Protein AF-A0A9W2YTV1-F1 (afdb_monomer)

Structure (mmCIF, N/CA/C/O backbone):
data_AF-A0A9W2YTV1-F1
#
_entry.id   AF-A0A9W2YTV1-F1
#
loop_
_atom_site.group_PDB
_atom_site.id
_atom_site.type_symbol
_atom_site.label_atom_id
_atom_site.label_alt_id
_atom_site.label_comp_id
_atom_site.label_asym_id
_atom_site.label_entity_id
_atom_site.label_seq_id
_atom_site.pdbx_PDB_ins_code
_atom_site.Cartn_x
_atom_site.Cartn_y
_atom_site.Cartn_z
_atom_site.occupancy
_atom_site.B_iso_or_equiv
_atom_site.auth_seq_id
_atom_site.auth_comp_id
_atom_site.auth_asym_id
_atom_site.auth_atom_id
_atom_site.pdbx_PDB_model_num
ATOM 1 N N . MET A 1 1 ? -38.542 31.273 4.600 1.00 46.16 1 MET A N 1
ATOM 2 C CA . MET A 1 1 ? -38.848 30.251 5.622 1.00 46.16 1 MET A CA 1
ATOM 3 C C . MET A 1 1 ? -39.216 30.991 6.894 1.00 46.16 1 MET A C 1
ATOM 5 O O . MET A 1 1 ? -38.381 31.723 7.400 1.00 46.16 1 MET A O 1
ATOM 9 N N . LEU A 1 2 ? -40.479 30.916 7.314 1.00 44.50 2 LEU A N 1
ATOM 10 C CA . LEU A 1 2 ? -40.977 31.569 8.526 1.00 44.50 2 LEU A CA 1
ATOM 11 C C . LEU A 1 2 ? -40.927 30.537 9.656 1.00 44.50 2 LEU A C 1
ATOM 13 O O . LEU A 1 2 ? -41.649 29.542 9.602 1.00 44.50 2 LEU A O 1
ATOM 17 N N . GLU A 1 3 ? -40.049 30.736 10.637 1.00 46.50 3 GLU A N 1
ATOM 18 C CA . GLU A 1 3 ? -40.033 29.915 11.849 1.00 46.50 3 GLU A CA 1
ATOM 19 C C . GLU A 1 3 ? -41.316 30.174 12.646 1.00 46.50 3 GLU A C 1
ATOM 21 O O . GLU A 1 3 ? -41.647 31.315 12.968 1.00 46.50 3 GLU A O 1
ATOM 26 N N . SER A 1 4 ? -42.075 29.112 12.925 1.00 58.88 4 SER A N 1
ATOM 27 C CA . SER A 1 4 ? -43.324 29.211 13.677 1.00 58.88 4 SER A CA 1
ATOM 28 C C . SER A 1 4 ? -43.027 29.559 15.142 1.00 58.88 4 SER A C 1
ATOM 30 O O . SER A 1 4 ? -42.381 28.757 15.825 1.00 58.88 4 SER A O 1
ATOM 32 N N . PRO A 1 5 ? -43.550 30.681 15.675 1.00 72.81 5 PRO A N 1
ATOM 33 C CA . PRO A 1 5 ? -43.336 31.093 17.067 1.00 72.81 5 PRO A CA 1
ATOM 34 C C . PRO A 1 5 ? -43.762 30.028 18.092 1.00 72.81 5 PRO A C 1
ATOM 36 O O . PRO A 1 5 ? -43.233 29.969 19.203 1.00 72.81 5 PRO A O 1
ATOM 39 N N . ALA A 1 6 ? -44.696 29.152 17.710 1.00 64.19 6 ALA A N 1
ATOM 40 C CA . ALA A 1 6 ? -45.171 28.055 18.545 1.00 64.19 6 ALA A CA 1
ATOM 41 C C . ALA A 1 6 ? -44.107 26.961 18.758 1.00 64.19 6 ALA A C 1
ATOM 43 O O . ALA A 1 6 ? -44.013 26.404 19.852 1.00 64.19 6 ALA A O 1
ATOM 44 N N . ILE A 1 7 ? -43.271 26.685 17.750 1.00 61.56 7 ILE A N 1
ATOM 45 C CA . ILE A 1 7 ? -42.213 25.665 17.837 1.00 61.56 7 ILE A CA 1
ATOM 46 C C . ILE A 1 7 ? -41.092 26.161 18.755 1.00 61.56 7 ILE A C 1
ATOM 48 O O . ILE A 1 7 ? -40.629 25.425 19.628 1.00 61.56 7 ILE A O 1
ATOM 52 N N . THR A 1 8 ? -40.722 27.437 18.638 1.00 67.06 8 THR A N 1
ATOM 53 C CA . THR A 1 8 ? -39.686 28.058 19.472 1.00 67.06 8 THR A CA 1
ATOM 54 C C . THR A 1 8 ? -40.100 28.107 20.944 1.00 67.06 8 THR A C 1
ATOM 56 O O . THR A 1 8 ? -39.287 27.831 21.826 1.00 67.06 8 THR A O 1
ATOM 59 N N . HIS A 1 9 ? -41.377 28.386 21.235 1.00 68.81 9 HIS A N 1
ATOM 60 C CA . HIS A 1 9 ? -41.891 28.412 22.606 1.00 68.81 9 HIS A CA 1
ATOM 61 C C . HIS A 1 9 ? -42.007 27.007 23.229 1.00 68.81 9 HIS A C 1
ATOM 63 O O . HIS A 1 9 ? -41.726 26.836 24.419 1.00 68.81 9 HIS A O 1
ATOM 69 N N . PHE A 1 10 ? -42.382 25.989 22.444 1.00 65.56 10 PHE A N 1
ATOM 70 C CA . PHE A 1 10 ? -42.423 24.599 22.911 1.00 65.56 10 PHE A CA 1
ATOM 71 C C . PHE A 1 10 ? -41.020 24.065 23.224 1.00 65.56 10 PHE A C 1
ATOM 73 O O . PHE A 1 10 ? -40.798 23.556 24.321 1.00 65.56 10 PHE A O 1
ATOM 80 N N . MET A 1 11 ? -40.056 24.273 22.319 1.00 59.31 11 MET A N 1
ATOM 81 C CA . MET A 1 11 ? -38.652 23.911 22.542 1.00 59.31 11 MET A CA 1
ATOM 82 C C . MET A 1 11 ? -38.100 24.599 23.799 1.00 59.31 11 MET A C 1
ATOM 84 O O . MET A 1 11 ? -37.534 23.932 24.660 1.00 59.31 11 MET A O 1
ATOM 88 N N . ARG A 1 12 ? -38.340 25.907 23.985 1.00 61.03 12 ARG A N 1
ATOM 89 C CA . ARG A 1 12 ? -37.880 26.628 25.189 1.00 61.03 12 ARG A CA 1
ATOM 90 C C . ARG A 1 12 ? -38.451 26.058 26.484 1.00 61.03 12 ARG A C 1
ATOM 92 O O . ARG A 1 12 ? -37.705 25.904 27.444 1.00 61.03 12 ARG A O 1
ATOM 99 N N . ARG A 1 13 ? -39.746 25.725 26.529 1.00 56.75 13 ARG A N 1
ATOM 100 C CA . ARG A 1 13 ? -40.353 25.105 27.721 1.00 56.75 13 ARG A CA 1
ATOM 101 C C . ARG A 1 13 ? -39.837 23.691 27.970 1.00 56.75 13 ARG A C 1
ATOM 103 O O . ARG A 1 13 ? -39.624 23.337 29.124 1.00 56.75 13 ARG A O 1
ATOM 110 N N . PHE A 1 14 ? -39.610 22.912 26.916 1.00 54.31 14 PHE A N 1
ATOM 111 C CA . PHE A 1 14 ? -39.084 21.557 27.042 1.00 54.31 14 PHE A CA 1
ATOM 112 C C . PHE A 1 14 ? -37.641 21.555 27.569 1.00 54.31 14 PHE A C 1
ATOM 114 O O . PHE A 1 14 ? -37.323 20.776 28.463 1.00 54.31 14 PHE A O 1
ATOM 121 N N . PHE A 1 15 ? -36.791 22.471 27.091 1.00 54.28 15 PHE A N 1
ATOM 122 C CA . PHE A 1 15 ? -35.409 22.596 27.567 1.00 54.28 15 PHE A CA 1
ATOM 123 C C . PHE A 1 15 ? -35.303 23.212 28.970 1.00 54.28 15 PHE A C 1
ATOM 125 O O . PHE A 1 15 ? -34.477 22.762 29.757 1.00 54.28 15 PHE A O 1
ATOM 132 N N . LEU A 1 16 ? -36.159 24.176 29.330 1.00 54.03 16 LEU A N 1
ATOM 133 C CA . LEU A 1 16 ? -36.115 24.814 30.655 1.00 54.03 16 LEU A CA 1
ATOM 134 C C . LEU A 1 16 ? -36.750 23.963 31.767 1.00 54.03 16 LEU A C 1
ATOM 136 O O . LEU A 1 16 ? -36.315 24.042 32.905 1.00 54.03 16 LEU A O 1
ATOM 140 N N . SER A 1 17 ? -37.751 23.133 31.457 1.00 51.88 17 SER A N 1
ATOM 141 C CA . SER A 1 17 ? -38.399 22.257 32.450 1.00 51.88 17 SER A CA 1
ATOM 142 C C . SER A 1 17 ? -37.633 20.956 32.707 1.00 51.88 17 SER A C 1
ATOM 144 O O . SER A 1 17 ? -37.806 20.349 33.764 1.00 51.88 17 SER A O 1
ATOM 146 N N . ASN A 1 18 ? -36.837 20.497 31.735 1.00 50.19 18 ASN A N 1
ATOM 147 C CA . ASN A 1 18 ? -36.108 19.233 31.833 1.00 50.19 18 ASN A CA 1
ATOM 148 C C . ASN A 1 18 ? -34.602 19.423 32.037 1.00 50.19 18 ASN A C 1
ATOM 150 O O . ASN A 1 18 ? -33.9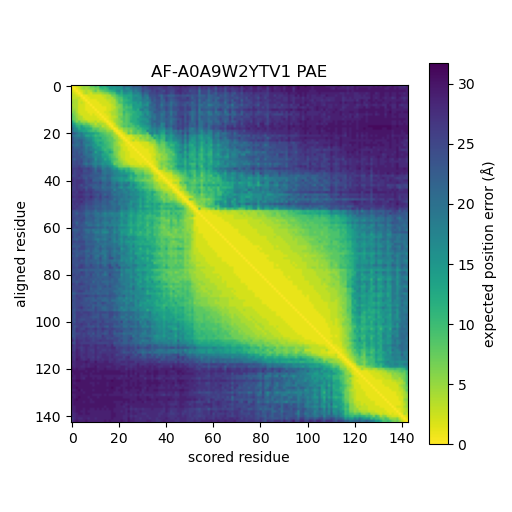62 18.470 32.450 1.00 50.19 18 ASN A O 1
ATOM 154 N N . GLY A 1 19 ? -34.029 20.605 31.788 1.00 52.44 19 GLY A N 1
ATOM 155 C CA . GLY A 1 19 ? -32.590 20.845 31.958 1.00 52.44 19 GLY A CA 1
ATOM 156 C C . GLY A 1 19 ? -32.114 20.607 33.393 1.00 52.44 19 GLY A C 1
ATOM 157 O O . GLY A 1 19 ? -31.259 19.758 33.610 1.00 52.44 19 GLY A O 1
ATOM 158 N N . GLU A 1 20 ? -32.745 21.263 34.373 1.00 53.78 20 GLU A N 1
ATOM 159 C CA . GLU A 1 20 ? -32.351 21.152 35.790 1.00 53.78 20 GLU A CA 1
ATOM 160 C C . GLU A 1 20 ? -32.599 19.747 36.369 1.00 53.78 20 GLU A C 1
ATOM 162 O O . GLU A 1 20 ? -31.811 19.247 37.168 1.00 53.78 20 GLU A O 1
ATOM 167 N N . ASN A 1 21 ? -33.656 19.063 35.917 1.00 55.75 21 ASN A N 1
ATOM 168 C CA . ASN A 1 21 ? -33.950 17.702 36.365 1.00 55.75 21 ASN A CA 1
ATOM 169 C C . ASN A 1 21 ? -33.039 16.662 35.704 1.00 55.75 21 ASN A C 1
ATOM 171 O O . ASN A 1 21 ? -32.572 15.761 36.389 1.00 55.75 21 ASN A O 1
ATOM 175 N N . VAL A 1 22 ? -32.747 16.778 34.405 1.00 56.19 22 VAL A N 1
ATOM 176 C CA . VAL A 1 22 ? -31.921 15.798 33.678 1.00 56.19 22 VAL A CA 1
ATOM 177 C C . VAL A 1 22 ? -30.463 15.868 34.116 1.00 56.19 22 VAL A C 1
ATOM 179 O O . VAL A 1 22 ? -29.842 14.820 34.272 1.00 56.19 22 VAL A O 1
ATOM 182 N N . GLU A 1 23 ? -29.924 17.062 34.367 1.00 59.69 23 GLU A N 1
ATOM 183 C CA . GLU A 1 23 ? -28.566 17.207 34.904 1.00 59.69 23 GLU A CA 1
ATOM 184 C C . GLU A 1 23 ? -28.463 16.583 36.302 1.00 59.69 23 GLU A C 1
ATOM 186 O O . GLU A 1 23 ? -27.581 15.756 36.533 1.00 59.69 23 GLU A O 1
ATOM 191 N N . SER A 1 24 ? -29.437 16.852 37.184 1.00 67.62 24 SER A N 1
ATOM 192 C CA . SER A 1 24 ? -29.472 16.260 38.529 1.00 67.62 24 SER A CA 1
ATOM 193 C C . SER A 1 24 ? -29.620 14.734 38.517 1.00 67.62 24 SER A C 1
ATOM 195 O O . SER A 1 24 ? -29.027 14.045 39.343 1.00 67.62 24 SER A O 1
ATOM 197 N N . ASP A 1 25 ? -30.370 14.184 37.559 1.00 64.06 25 ASP A N 1
ATOM 198 C CA . ASP A 1 25 ? -30.644 12.749 37.466 1.00 64.06 25 ASP A CA 1
ATOM 199 C C . ASP A 1 25 ? -29.456 11.998 36.834 1.00 64.06 25 ASP A C 1
ATOM 201 O O . ASP A 1 25 ? -29.140 10.864 37.212 1.00 64.06 25 ASP A O 1
ATOM 205 N N . ILE A 1 26 ? -28.733 12.653 35.915 1.00 68.75 26 ILE A N 1
ATOM 206 C CA . ILE A 1 26 ? -27.450 12.179 35.382 1.00 68.75 26 ILE A CA 1
ATOM 207 C C . ILE A 1 26 ? -26.376 12.217 36.471 1.00 68.75 26 ILE A C 1
ATOM 209 O O . ILE A 1 26 ? -25.680 11.217 36.646 1.00 68.75 26 ILE A O 1
ATOM 213 N N . GLU A 1 27 ? -26.253 13.311 37.225 1.00 68.94 27 GLU A N 1
ATOM 214 C CA . GLU A 1 27 ? -25.295 13.422 38.330 1.00 68.94 27 GLU A CA 1
ATOM 215 C C . GLU A 1 27 ? -25.608 12.432 39.454 1.00 68.94 27 GLU A C 1
ATOM 217 O O . GLU A 1 27 ? -24.708 11.725 39.905 1.00 68.94 27 GLU A O 1
ATOM 222 N N . ALA A 1 28 ? -26.874 12.283 39.854 1.00 70.62 28 ALA A N 1
ATOM 223 C CA . ALA A 1 28 ? -27.288 11.306 40.860 1.00 70.62 28 ALA A CA 1
ATOM 224 C C . ALA A 1 28 ? -27.015 9.864 40.404 1.00 70.62 28 ALA A C 1
ATOM 226 O O . ALA A 1 28 ? -26.549 9.042 41.197 1.00 70.62 28 ALA A O 1
ATOM 227 N N . ARG A 1 29 ? -27.225 9.545 39.118 1.00 65.56 29 ARG A N 1
ATOM 228 C CA . ARG A 1 29 ? -26.844 8.241 38.548 1.00 65.56 29 ARG A CA 1
ATOM 229 C C . ARG A 1 29 ? -25.337 8.057 38.453 1.00 65.56 29 ARG A C 1
ATOM 231 O O . ARG A 1 29 ? -24.860 6.965 38.748 1.00 65.56 29 ARG A O 1
ATOM 238 N N . ALA A 1 30 ? -24.586 9.081 38.062 1.00 65.44 30 ALA A N 1
ATOM 239 C CA . ALA A 1 30 ? -23.130 9.028 37.998 1.00 65.44 30 ALA A CA 1
ATOM 240 C C . ALA A 1 30 ? -22.525 8.826 39.397 1.00 65.44 30 ALA A C 1
ATOM 242 O O . ALA A 1 30 ? -21.636 7.991 39.564 1.00 65.44 30 ALA A O 1
ATOM 243 N N . LEU A 1 31 ? -23.065 9.512 40.409 1.00 68.38 31 LEU A N 1
ATOM 244 C CA . LEU A 1 31 ? -22.695 9.363 41.816 1.00 68.38 31 LEU A CA 1
ATOM 245 C C . LEU A 1 31 ? -23.083 7.978 42.361 1.00 68.38 31 LEU A C 1
ATOM 247 O O . LEU A 1 31 ? -22.292 7.323 43.034 1.00 68.38 31 LEU A O 1
ATOM 251 N N . TYR A 1 32 ? -24.280 7.488 42.029 1.00 66.44 32 TYR A N 1
ATOM 252 C CA . TYR A 1 32 ? -24.730 6.144 42.401 1.00 66.44 32 TYR A CA 1
ATOM 253 C C . TYR A 1 32 ? -23.842 5.046 41.798 1.00 66.44 32 TYR A C 1
ATOM 255 O O . TYR A 1 32 ? -23.515 4.061 42.464 1.00 66.44 32 TYR A O 1
ATOM 263 N N . LEU A 1 33 ? -23.434 5.210 40.538 1.00 56.84 33 LEU A N 1
ATOM 264 C CA . LEU A 1 33 ? -22.564 4.264 39.847 1.00 56.84 33 LEU A CA 1
ATOM 265 C C . LEU A 1 33 ? -21.124 4.327 40.376 1.00 56.84 33 LEU A C 1
ATOM 267 O O . LEU A 1 33 ? -20.509 3.277 40.559 1.00 56.84 33 LEU A O 1
ATOM 271 N N . SER A 1 34 ? -20.591 5.518 40.675 1.00 63.09 34 SER A N 1
ATOM 272 C CA . SER A 1 34 ? -19.220 5.681 41.188 1.00 63.09 34 SER A CA 1
ATOM 273 C C . SER A 1 34 ? -19.026 5.098 42.592 1.00 63.09 34 SER A C 1
ATOM 275 O O . SER A 1 34 ? -17.938 4.629 42.921 1.00 63.09 34 SER A O 1
ATOM 277 N N . GLN A 1 35 ? -20.089 5.037 43.397 1.00 64.25 35 GLN A N 1
ATOM 278 C CA . GLN A 1 35 ? -20.067 4.469 44.749 1.00 64.25 35 GLN A CA 1
ATOM 279 C C . GLN A 1 35 ? -20.153 2.932 44.796 1.00 64.25 35 GLN A C 1
ATOM 281 O O . GLN A 1 35 ? -20.120 2.353 45.884 1.00 64.25 35 GLN A O 1
ATOM 286 N N . ARG A 1 36 ? -20.243 2.231 43.653 1.00 61.03 36 ARG A N 1
ATOM 287 C CA . ARG A 1 36 ? -20.278 0.755 43.608 1.00 61.03 36 ARG A CA 1
ATOM 288 C C . ARG A 1 36 ? -19.127 0.165 42.781 1.00 61.03 36 ARG A C 1
ATOM 290 O O . ARG A 1 36 ? -19.352 -0.257 41.645 1.00 61.03 36 ARG A O 1
ATOM 297 N N . PRO A 1 37 ? -17.927 0.003 43.375 1.00 60.16 37 PRO A N 1
ATOM 298 C CA . PRO A 1 37 ? -16.769 -0.611 42.715 1.00 60.16 37 PRO A CA 1
ATOM 299 C C . PRO A 1 37 ? -17.087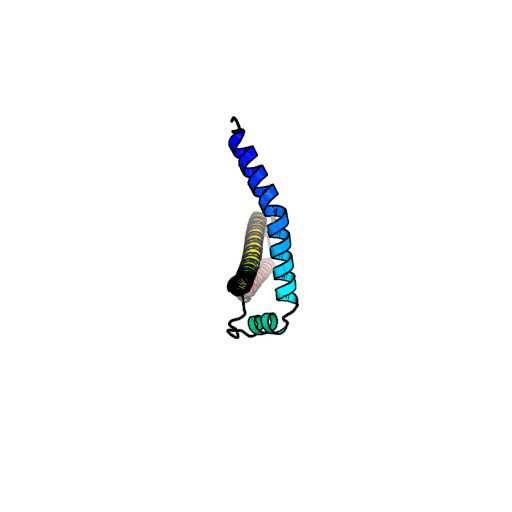 -1.988 42.115 1.00 60.16 37 PRO A C 1
ATOM 301 O O . PRO A 1 37 ? -16.708 -2.287 40.990 1.00 60.16 37 PRO A O 1
ATOM 304 N N . LEU A 1 38 ? -17.895 -2.790 42.820 1.00 59.09 38 LEU A N 1
ATOM 305 C CA . LEU A 1 38 ? -18.299 -4.137 42.398 1.00 59.09 38 LEU A CA 1
ATOM 306 C C . LEU A 1 38 ? -19.209 -4.155 41.154 1.00 59.09 38 LEU A C 1
ATOM 308 O O . LEU A 1 38 ? -19.207 -5.130 40.401 1.00 59.09 38 LEU A O 1
ATOM 312 N N . VAL A 1 39 ? -19.992 -3.096 40.909 1.00 57.09 39 VAL A N 1
ATOM 313 C CA . VAL A 1 39 ? -20.839 -2.995 39.705 1.00 57.09 39 VAL A CA 1
ATOM 314 C C . VAL A 1 39 ? -19.989 -2.642 38.491 1.00 57.09 39 VAL A C 1
ATOM 316 O O . VAL A 1 39 ? -20.234 -3.181 37.421 1.00 57.09 39 VAL A O 1
ATOM 319 N N . PHE A 1 40 ? -18.953 -1.819 38.654 1.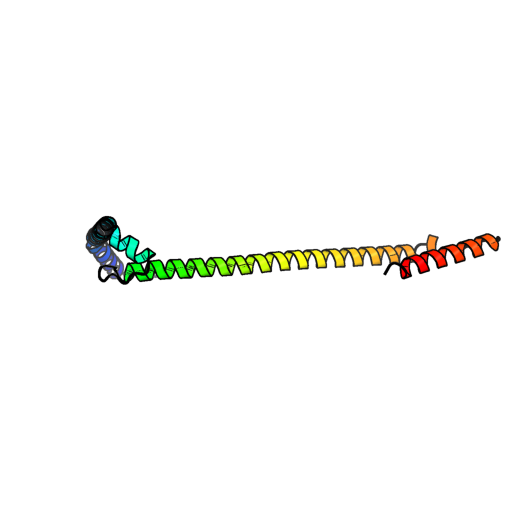00 60.12 40 PHE A N 1
ATOM 320 C CA . PHE A 1 40 ? -17.971 -1.583 37.597 1.00 60.12 40 PHE A CA 1
ATOM 321 C C . PHE A 1 40 ? -17.113 -2.828 37.332 1.00 60.12 40 PHE A C 1
ATOM 323 O O . PHE A 1 40 ? -17.039 -3.280 36.190 1.00 60.12 40 PHE A O 1
ATOM 330 N N . ASP A 1 41 ? -16.544 -3.441 38.372 1.00 62.44 41 ASP A N 1
ATOM 331 C CA . ASP A 1 41 ? -15.675 -4.620 38.246 1.00 62.44 41 ASP A CA 1
ATOM 332 C C . ASP A 1 41 ? -16.380 -5.823 37.615 1.00 62.44 41 ASP A C 1
ATOM 334 O O . ASP A 1 41 ? -15.784 -6.561 36.829 1.00 62.44 41 ASP A O 1
ATOM 338 N N . SER A 1 42 ? -17.664 -6.022 37.915 1.00 62.59 42 SER A N 1
ATOM 339 C CA . SER A 1 42 ? -18.430 -7.119 37.320 1.00 62.59 42 SER A CA 1
ATOM 340 C C . SER A 1 42 ? -18.648 -6.958 35.815 1.00 62.59 42 SER A C 1
ATOM 342 O O . SER A 1 42 ? -18.762 -7.964 35.115 1.00 62.59 42 SER A O 1
ATOM 344 N N . VAL A 1 43 ? -18.662 -5.726 35.293 1.00 58.09 43 VAL A N 1
ATOM 345 C CA . VAL A 1 43 ? -18.835 -5.461 33.853 1.00 58.09 43 VAL A CA 1
ATOM 346 C C . VAL A 1 43 ? -17.563 -5.839 33.108 1.00 58.09 43 VAL A C 1
ATOM 348 O O . VAL A 1 43 ? -17.620 -6.526 32.093 1.00 58.09 43 VAL A O 1
ATOM 351 N N . TYR A 1 44 ? -16.409 -5.453 33.653 1.00 58.59 44 TYR A N 1
ATOM 352 C CA . TYR A 1 44 ? -15.105 -5.786 33.079 1.00 58.59 44 TYR A CA 1
ATOM 353 C C . TYR A 1 44 ? -14.784 -7.284 33.151 1.00 58.59 44 TYR A C 1
ATOM 355 O O . TYR A 1 44 ? -13.982 -7.776 32.363 1.00 58.59 44 TYR A O 1
ATOM 363 N N . ARG A 1 45 ? -15.423 -8.022 34.067 1.00 66.25 45 ARG A N 1
ATOM 364 C CA . ARG A 1 45 ? -15.255 -9.476 34.233 1.00 66.25 45 ARG A CA 1
ATOM 365 C C . ARG A 1 45 ? -16.323 -10.316 33.526 1.00 66.25 45 ARG A C 1
ATOM 367 O O . ARG A 1 45 ? -16.293 -11.536 33.652 1.00 66.25 45 ARG A O 1
ATOM 374 N N . GLY A 1 46 ? -17.271 -9.691 32.821 1.00 60.41 46 GLY A N 1
ATOM 375 C CA . GLY A 1 46 ? -18.350 -10.398 32.122 1.00 60.41 46 GLY A CA 1
ATOM 376 C C . GLY A 1 46 ? -19.325 -11.138 33.047 1.00 60.41 46 GLY A C 1
ATOM 377 O O . GLY A 1 46 ? -19.991 -12.073 32.612 1.00 60.41 46 GLY A O 1
ATOM 378 N N . GLN A 1 47 ? -19.407 -10.752 34.323 1.00 68.31 47 GLN A N 1
ATOM 379 C CA . GLN A 1 47 ? -20.346 -11.350 35.267 1.00 68.31 47 GLN A CA 1
ATOM 380 C C . GLN A 1 47 ? -21.715 -10.692 35.116 1.00 68.31 47 GLN A C 1
ATOM 382 O O . GLN A 1 47 ? -21.838 -9.465 35.177 1.00 68.31 47 GLN A O 1
ATOM 387 N N . ASP A 1 48 ? -22.750 -11.511 34.937 1.00 63.78 48 ASP A N 1
ATOM 388 C CA . ASP A 1 48 ? -24.114 -11.024 34.777 1.00 63.78 48 ASP A CA 1
ATOM 389 C C . ASP A 1 48 ? -24.705 -10.647 36.143 1.00 63.78 48 ASP A C 1
ATOM 391 O O . ASP A 1 48 ? -25.364 -11.439 36.816 1.00 63.78 48 ASP A O 1
ATOM 395 N N . VAL A 1 49 ? -24.380 -9.440 36.610 1.00 66.00 49 VAL A N 1
ATOM 396 C CA . VAL A 1 49 ? -24.864 -8.938 37.898 1.00 66.00 49 VAL A CA 1
ATOM 397 C C . VAL A 1 49 ? -26.195 -8.213 37.682 1.00 66.00 49 VAL A C 1
ATOM 399 O O . VAL A 1 49 ? -26.234 -7.256 36.903 1.00 66.00 49 VAL A O 1
ATOM 402 N N . PRO A 1 50 ? -27.272 -8.580 38.405 1.00 58.62 50 PRO A N 1
ATOM 403 C CA . PRO A 1 50 ? -28.600 -7.970 38.252 1.00 58.62 50 PRO A CA 1
ATOM 404 C C . PRO A 1 50 ? -28.626 -6.447 38.457 1.00 58.62 50 PRO A C 1
ATOM 406 O O . PRO A 1 50 ? -29.522 -5.765 37.973 1.00 58.62 50 PRO A O 1
ATOM 409 N N . ALA A 1 51 ? -27.639 -5.910 39.179 1.00 59.84 51 ALA A N 1
ATOM 410 C CA . ALA A 1 51 ? -27.495 -4.485 39.464 1.00 59.84 51 ALA A CA 1
ATOM 411 C C . ALA A 1 51 ? -26.825 -3.675 38.334 1.00 59.84 51 ALA A C 1
ATOM 413 O O . ALA A 1 51 ? -26.743 -2.451 38.442 1.00 59.84 51 ALA A O 1
ATOM 414 N N . GLN A 1 52 ? -26.323 -4.310 37.268 1.00 60.62 52 GLN A N 1
ATOM 415 C CA . GLN A 1 52 ? -25.772 -3.577 36.127 1.00 60.62 52 GLN A CA 1
ATOM 416 C C . GLN A 1 52 ? -26.891 -2.999 35.261 1.00 60.62 52 GLN A C 1
ATOM 418 O O . GLN A 1 52 ? -27.747 -3.720 34.749 1.00 60.62 52 GLN A O 1
ATOM 423 N N . SER A 1 53 ? -26.835 -1.689 35.023 1.00 69.69 53 SER A N 1
ATOM 424 C CA . SER A 1 53 ? -27.710 -1.034 34.051 1.00 69.69 53 SER A CA 1
ATOM 425 C C . SER A 1 53 ? -27.452 -1.595 32.649 1.00 69.69 53 SER A C 1
ATOM 427 O O . SER A 1 53 ? -26.312 -1.589 32.179 1.00 69.69 53 SER A O 1
ATOM 429 N N . LYS A 1 54 ? -28.510 -2.034 31.954 1.00 75.44 54 LYS A N 1
ATOM 430 C CA . LYS A 1 54 ? -28.466 -2.466 30.543 1.00 75.44 54 LYS A CA 1
ATOM 431 C C . LYS A 1 54 ? -27.708 -1.464 29.660 1.00 75.44 54 LYS A C 1
ATOM 433 O O . LYS A 1 54 ? -26.870 -1.865 28.863 1.00 75.44 54 LYS A O 1
ATOM 438 N N . ILE A 1 55 ? -27.929 -0.168 29.892 1.00 73.69 55 ILE A N 1
ATOM 439 C CA . ILE A 1 55 ? -27.272 0.930 29.167 1.00 73.69 55 ILE A CA 1
ATOM 440 C C . ILE A 1 55 ? -25.744 0.843 29.296 1.00 73.69 55 ILE A C 1
ATOM 442 O O . ILE A 1 55 ? -25.029 1.036 28.319 1.00 73.69 55 ILE A O 1
ATOM 446 N N . HIS A 1 56 ? -25.227 0.510 30.481 1.00 73.56 56 HIS A N 1
ATOM 447 C CA . HIS A 1 56 ? -23.785 0.392 30.692 1.00 73.56 56 HIS A CA 1
ATOM 448 C C . HIS A 1 56 ? -23.187 -0.799 29.925 1.00 73.56 56 HIS A C 1
ATOM 450 O O . HIS A 1 56 ? -22.147 -0.649 29.284 1.00 73.56 56 HIS A O 1
ATOM 456 N N . LYS A 1 57 ? -23.864 -1.958 29.923 1.00 77.69 57 LYS A N 1
ATOM 457 C CA . LYS A 1 57 ? -23.453 -3.132 29.129 1.00 77.69 57 LYS A CA 1
ATOM 458 C C . LYS A 1 57 ? -23.436 -2.824 27.632 1.00 77.69 57 LYS A C 1
ATOM 460 O O . LYS A 1 57 ? -22.469 -3.165 26.953 1.00 77.69 57 LYS A O 1
ATOM 465 N N . ASP A 1 58 ? -24.469 -2.144 27.140 1.00 80.00 58 ASP A N 1
ATOM 466 C CA . ASP A 1 58 ? -24.578 -1.749 25.735 1.00 80.00 58 ASP A CA 1
ATOM 467 C C . ASP A 1 58 ? -23.439 -0.789 25.346 1.00 80.00 58 ASP A C 1
ATOM 469 O O . ASP A 1 58 ? -22.775 -1.006 24.331 1.00 80.00 58 ASP A O 1
ATOM 473 N N . CYS A 1 59 ? -23.128 0.206 26.189 1.00 84.12 59 CYS A N 1
ATOM 474 C CA . CYS A 1 59 ? -21.999 1.119 25.979 1.00 84.12 59 CYS A CA 1
ATOM 475 C C . CYS A 1 59 ? -20.641 0.397 25.961 1.00 84.12 59 CYS A C 1
ATOM 477 O O . CYS A 1 59 ? -19.820 0.652 25.078 1.00 84.12 59 CYS A O 1
ATOM 479 N N . VAL A 1 60 ? -20.391 -0.518 26.905 1.00 82.19 60 VAL A N 1
ATOM 480 C CA . VAL A 1 60 ? -19.137 -1.292 26.949 1.00 82.19 60 VAL A CA 1
ATOM 481 C C . VAL A 1 60 ? -19.019 -2.217 25.734 1.00 82.19 60 VAL A C 1
ATOM 483 O O . VAL A 1 60 ? -17.963 -2.267 25.103 1.00 82.19 60 VAL A O 1
ATOM 486 N N . SER A 1 61 ? -20.106 -2.886 25.338 1.00 85.06 61 SER A N 1
ATOM 487 C CA . SER A 1 61 ? -20.142 -3.710 24.123 1.00 85.06 61 SER A CA 1
ATOM 488 C C . SER A 1 61 ? -19.869 -2.884 22.864 1.00 85.06 61 SER A C 1
ATOM 490 O O . SER A 1 61 ? -19.054 -3.284 22.031 1.00 85.06 61 SER A O 1
ATOM 492 N N . ALA A 1 62 ? -20.494 -1.709 22.740 1.00 86.94 62 ALA A N 1
ATOM 493 C CA . ALA A 1 62 ? -20.259 -0.793 21.629 1.00 86.94 62 ALA A CA 1
ATOM 494 C C . ALA A 1 62 ? -18.790 -0.353 21.571 1.00 86.94 62 ALA A C 1
ATOM 496 O O . ALA A 1 62 ? -18.174 -0.436 20.512 1.00 86.94 62 ALA A O 1
ATOM 497 N N . LYS A 1 63 ? -18.192 0.013 22.713 1.00 89.88 63 LYS A N 1
ATOM 498 C CA . LYS A 1 63 ? -16.764 0.354 22.803 1.00 89.88 63 LYS A CA 1
ATOM 499 C C . LYS A 1 63 ? -15.867 -0.792 22.323 1.00 89.88 63 LYS A C 1
ATOM 501 O O . LYS A 1 63 ? -14.953 -0.547 21.540 1.00 89.88 63 LYS A O 1
ATOM 506 N N . HIS A 1 64 ? -16.123 -2.030 22.753 1.00 90.56 64 HIS A N 1
ATOM 507 C CA . HIS A 1 64 ? -15.346 -3.194 22.308 1.00 90.56 64 HI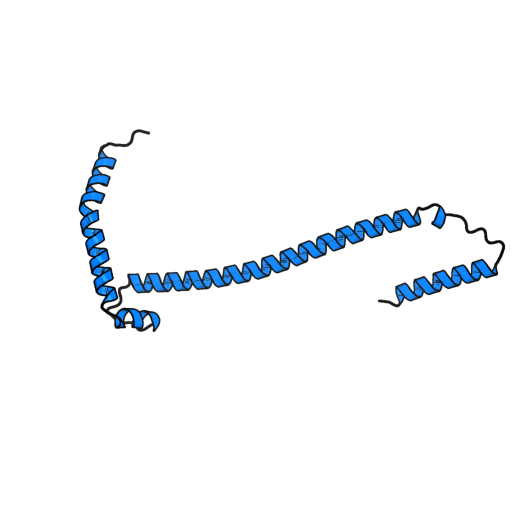S A CA 1
ATOM 508 C C . HIS A 1 64 ? -15.464 -3.437 20.800 1.00 90.56 64 HIS A C 1
ATOM 510 O O . HIS A 1 64 ? -14.451 -3.680 20.145 1.00 90.56 64 HIS A O 1
ATOM 516 N N . LYS A 1 65 ? -16.672 -3.322 20.236 1.00 94.12 65 LYS A N 1
ATOM 517 C CA . LYS A 1 65 ? -16.893 -3.445 18.786 1.00 94.12 65 LYS A CA 1
ATOM 518 C C . LYS A 1 65 ? -16.158 -2.355 18.009 1.00 94.12 65 LYS A C 1
ATOM 520 O O . LYS A 1 65 ? -15.481 -2.668 17.036 1.00 94.12 65 LYS A O 1
ATOM 525 N N . SER A 1 66 ? -16.231 -1.104 18.466 1.00 94.25 66 SER A N 1
ATOM 526 C CA . SER A 1 66 ? -15.497 0.006 17.852 1.00 94.25 66 SER A CA 1
ATOM 527 C C . SER A 1 66 ? -13.987 -0.214 17.901 1.00 94.25 66 SER A C 1
ATOM 529 O O . SER A 1 66 ? -13.302 0.047 16.919 1.00 94.25 66 SER A O 1
ATOM 531 N N . TRP A 1 67 ? -13.463 -0.735 19.014 1.00 96.62 67 TRP A N 1
ATOM 532 C CA . TRP A 1 67 ? -12.038 -1.043 19.134 1.00 96.62 67 TRP A CA 1
ATOM 533 C C . TRP A 1 67 ? -11.596 -2.150 18.172 1.00 96.62 67 TRP A C 1
ATOM 535 O O . TRP A 1 67 ? -10.603 -1.990 17.469 1.00 96.62 67 TRP A O 1
ATOM 545 N N . SER A 1 68 ? -12.363 -3.239 18.088 1.00 97.19 68 SER A N 1
ATOM 546 C CA . SER A 1 68 ? -12.101 -4.320 17.131 1.00 97.19 68 SER A CA 1
ATOM 547 C C . SER A 1 68 ? -12.140 -3.821 15.684 1.00 97.19 68 SER A C 1
ATOM 549 O O . SER A 1 68 ? -11.276 -4.183 14.893 1.00 97.19 68 SER A O 1
ATOM 551 N N . TRP A 1 69 ? -13.085 -2.940 15.346 1.00 97.88 69 TRP A N 1
ATOM 552 C CA . TRP A 1 69 ? -13.146 -2.336 14.016 1.00 97.88 69 TRP A CA 1
ATOM 553 C C . TRP A 1 69 ? -11.918 -1.465 13.709 1.00 97.88 69 TRP A C 1
ATOM 555 O O . TRP A 1 69 ? -11.365 -1.566 12.617 1.00 97.88 69 TRP A O 1
ATOM 565 N N . ILE A 1 70 ? -11.437 -0.666 14.672 1.00 98.06 70 ILE A N 1
ATOM 566 C CA . ILE A 1 70 ? -10.202 0.124 14.516 1.00 98.06 70 ILE A CA 1
ATOM 567 C C . ILE A 1 70 ? -8.998 -0.781 14.230 1.00 98.06 70 ILE A C 1
ATOM 569 O O . ILE A 1 70 ? -8.169 -0.434 13.390 1.00 98.06 70 ILE A O 1
ATOM 573 N N . GLN A 1 71 ? -8.903 -1.941 14.886 1.00 98.19 71 GLN A N 1
ATOM 574 C CA . GLN A 1 71 ? -7.835 -2.907 14.611 1.00 98.19 71 GLN A CA 1
ATOM 575 C C . GLN A 1 71 ? -7.885 -3.394 13.157 1.00 98.19 71 GLN A C 1
ATOM 577 O O . GLN A 1 71 ? -6.872 -3.323 12.468 1.00 98.19 71 GLN A O 1
ATOM 582 N N . THR A 1 72 ? -9.066 -3.771 12.658 1.00 98.31 72 THR A N 1
ATOM 583 C CA . THR A 1 72 ? -9.248 -4.163 11.250 1.00 98.31 72 THR A CA 1
ATOM 584 C C . THR A 1 72 ? -8.890 -3.033 10.282 1.00 98.31 72 THR A C 1
ATOM 586 O O . THR A 1 72 ? -8.209 -3.263 9.288 1.00 98.31 72 THR A O 1
ATOM 589 N N . VAL A 1 73 ? -9.299 -1.792 10.567 1.00 98.25 73 VAL A N 1
ATOM 590 C CA . VAL A 1 73 ? -8.932 -0.631 9.736 1.00 98.25 73 VAL A CA 1
ATOM 591 C C . VAL A 1 73 ? -7.415 -0.438 9.701 1.00 98.25 73 VAL A C 1
ATOM 593 O O . VAL A 1 73 ? -6.862 -0.158 8.640 1.00 98.25 73 VAL A O 1
ATOM 596 N N . ASN A 1 74 ? -6.734 -0.614 10.834 1.00 98.25 74 ASN A N 1
ATOM 597 C CA . ASN A 1 74 ? -5.282 -0.489 10.913 1.00 98.25 74 ASN A CA 1
ATOM 598 C C . ASN A 1 74 ? -4.557 -1.589 10.116 1.00 98.25 74 ASN A C 1
ATOM 600 O O . ASN A 1 74 ? -3.572 -1.308 9.438 1.00 98.25 74 ASN A O 1
ATOM 604 N N . GLU A 1 75 ? -5.066 -2.822 10.140 1.00 98.50 75 GLU A N 1
ATOM 605 C CA . GLU A 1 75 ? -4.563 -3.921 9.303 1.00 98.50 75 GLU A CA 1
ATOM 606 C C . GLU A 1 75 ? -4.721 -3.603 7.810 1.00 98.50 75 GLU A C 1
ATOM 608 O O . GLU A 1 75 ? -3.760 -3.708 7.045 1.00 98.50 75 GLU A O 1
ATOM 613 N N . CYS A 1 76 ? -5.903 -3.135 7.395 1.00 98.56 76 CYS A N 1
ATOM 614 C CA . CYS A 1 76 ? -6.137 -2.709 6.015 1.00 98.56 76 CYS A CA 1
ATOM 615 C C . CYS A 1 76 ? -5.209 -1.558 5.606 1.00 98.56 76 CYS A C 1
ATOM 617 O O . CYS A 1 76 ? -4.686 -1.563 4.493 1.00 98.56 76 CYS A O 1
ATOM 619 N N . LEU A 1 77 ? -4.982 -0.584 6.492 1.00 98.56 77 LEU A N 1
ATOM 620 C CA . LEU A 1 77 ? -4.075 0.531 6.231 1.00 98.56 77 LEU A CA 1
ATOM 621 C C . LEU A 1 77 ? -2.639 0.047 5.995 1.00 98.56 77 LEU A C 1
ATOM 623 O O . LEU A 1 77 ? -1.986 0.535 5.075 1.00 98.56 77 LEU A O 1
ATOM 627 N N . GLY A 1 78 ? -2.172 -0.937 6.771 1.00 98.31 78 GLY A N 1
ATOM 628 C CA . GLY A 1 78 ? -0.869 -1.572 6.565 1.00 98.31 78 GLY A CA 1
ATOM 629 C C . GLY A 1 78 ? -0.738 -2.184 5.168 1.00 98.31 78 GLY A C 1
ATOM 630 O O . GLY A 1 78 ? 0.190 -1.844 4.436 1.00 98.31 78 GLY A O 1
ATOM 631 N N . ILE A 1 79 ? -1.725 -2.989 4.760 1.00 98.62 79 ILE A N 1
ATOM 632 C CA . ILE A 1 79 ? -1.769 -3.615 3.426 1.00 98.62 79 ILE A CA 1
ATOM 633 C C . ILE A 1 79 ? -1.794 -2.552 2.317 1.00 98.62 79 ILE A C 1
ATOM 635 O O . ILE A 1 79 ? -1.079 -2.660 1.321 1.00 98.62 79 ILE A O 1
ATOM 639 N N . HIS A 1 80 ? -2.603 -1.501 2.472 1.00 98.50 80 HIS A N 1
ATOM 640 C CA . HIS A 1 80 ? -2.667 -0.421 1.489 1.00 98.50 80 HIS A CA 1
ATOM 641 C C . HIS A 1 80 ? -1.356 0.358 1.390 1.00 98.50 80 HIS A C 1
ATOM 643 O O . HIS A 1 80 ? -0.953 0.705 0.280 1.00 98.50 80 HIS A O 1
ATOM 649 N N . SER A 1 81 ? -0.677 0.611 2.510 1.00 98.62 81 SER A N 1
ATOM 650 C CA . SER A 1 81 ? 0.625 1.278 2.509 1.00 98.62 81 SER A CA 1
ATOM 651 C C . SER A 1 81 ? 1.681 0.437 1.794 1.00 98.62 81 SER A C 1
ATOM 653 O O . SER A 1 81 ? 2.420 0.973 0.971 1.00 98.62 81 SER A O 1
ATOM 655 N N . GLU A 1 82 ? 1.730 -0.869 2.064 1.00 98.56 82 GLU A N 1
ATOM 656 C CA . GLU A 1 82 ? 2.658 -1.799 1.412 1.00 98.56 82 GLU A CA 1
ATOM 657 C C . GLU A 1 82 ? 2.406 -1.873 -0.100 1.00 98.56 82 GLU A C 1
ATOM 659 O O . GLU A 1 82 ? 3.316 -1.653 -0.898 1.00 98.56 82 GLU A O 1
ATOM 664 N N . ASN A 1 83 ? 1.153 -2.081 -0.511 1.00 98.62 83 ASN A N 1
ATOM 665 C CA . ASN A 1 83 ? 0.790 -2.139 -1.927 1.00 98.62 83 ASN A CA 1
ATOM 666 C C . ASN A 1 83 ? 1.067 -0.821 -2.659 1.00 98.62 83 ASN A C 1
ATOM 668 O O . ASN A 1 83 ? 1.518 -0.839 -3.802 1.00 98.62 83 ASN A O 1
ATOM 672 N N . THR A 1 84 ? 0.822 0.321 -2.011 1.00 98.50 84 THR A N 1
ATOM 673 C CA . THR A 1 84 ? 1.117 1.638 -2.596 1.00 98.50 84 THR A CA 1
ATOM 674 C C . THR A 1 84 ? 2.621 1.820 -2.785 1.00 98.50 84 THR A C 1
ATOM 676 O O . THR A 1 84 ? 3.047 2.253 -3.852 1.00 98.50 84 THR A O 1
ATOM 679 N N . ALA A 1 85 ? 3.434 1.441 -1.794 1.00 98.50 85 ALA A N 1
ATOM 680 C CA . ALA A 1 85 ? 4.889 1.498 -1.910 1.00 98.50 85 ALA A CA 1
ATOM 681 C C . ALA A 1 85 ? 5.404 0.599 -3.047 1.00 98.50 85 ALA A C 1
ATOM 683 O O . ALA A 1 85 ? 6.175 1.059 -3.887 1.00 98.50 85 ALA A O 1
ATOM 684 N N . ASN A 1 86 ? 4.912 -0.641 -3.129 1.00 98.44 86 ASN A N 1
ATOM 685 C CA . ASN A 1 86 ? 5.273 -1.582 -4.192 1.00 98.44 86 ASN A CA 1
ATOM 686 C C . ASN A 1 86 ? 4.872 -1.067 -5.581 1.00 98.44 86 ASN A C 1
ATOM 688 O O . ASN A 1 86 ? 5.650 -1.169 -6.526 1.00 98.44 86 ASN A O 1
ATOM 692 N N . TYR A 1 87 ? 3.680 -0.478 -5.708 1.00 98.62 87 TYR A N 1
ATOM 693 C CA . TYR A 1 87 ? 3.230 0.130 -6.959 1.00 98.62 87 TYR A CA 1
ATOM 694 C C . TYR A 1 87 ? 4.123 1.305 -7.376 1.00 98.62 87 TYR A C 1
ATOM 696 O O . TYR A 1 87 ? 4.509 1.399 -8.539 1.00 98.62 87 TYR A O 1
ATOM 704 N N . HIS A 1 88 ? 4.477 2.185 -6.435 1.00 98.56 88 HIS A N 1
ATOM 705 C CA . HIS A 1 88 ? 5.376 3.307 -6.708 1.00 98.56 88 HIS A CA 1
ATOM 706 C C . HIS A 1 88 ? 6.761 2.827 -7.151 1.00 98.56 88 HIS A C 1
ATOM 708 O O . HIS A 1 88 ? 7.294 3.356 -8.124 1.00 98.56 88 HIS A O 1
ATOM 714 N N . GLN A 1 89 ? 7.320 1.816 -6.479 1.00 98.56 89 GLN A N 1
ATOM 715 C CA . GLN A 1 89 ? 8.598 1.221 -6.869 1.00 98.56 89 GLN A CA 1
ATOM 716 C C . GLN A 1 89 ? 8.529 0.667 -8.294 1.00 98.56 89 GLN A C 1
ATOM 718 O O . GLN A 1 89 ? 9.324 1.061 -9.141 1.00 98.56 89 GLN A O 1
ATOM 723 N N . PHE A 1 90 ? 7.523 -0.165 -8.579 1.00 98.50 90 PHE A N 1
ATOM 724 C CA . PHE A 1 90 ? 7.308 -0.729 -9.910 1.00 98.50 90 PHE A CA 1
ATOM 725 C C . PHE A 1 90 ? 7.199 0.356 -10.989 1.00 98.50 90 PHE A C 1
ATOM 727 O O . PHE A 1 90 ? 7.816 0.245 -12.045 1.00 98.50 90 PHE A O 1
ATOM 734 N N . TYR A 1 91 ? 6.434 1.418 -10.726 1.00 98.69 91 TYR A N 1
ATOM 735 C CA . TYR A 1 91 ? 6.279 2.525 -11.664 1.00 98.69 91 TYR A CA 1
ATOM 736 C C . TYR A 1 91 ? 7.622 3.204 -11.973 1.00 98.69 91 TYR A C 1
ATOM 738 O O . TYR A 1 91 ? 7.942 3.428 -13.138 1.00 98.69 91 TYR A O 1
ATOM 746 N N . HIS A 1 92 ? 8.427 3.493 -10.946 1.00 98.44 92 HIS A N 1
ATOM 747 C CA . HIS A 1 92 ? 9.749 4.089 -11.133 1.00 98.44 92 HIS A CA 1
ATOM 748 C C . HIS A 1 92 ? 10.710 3.167 -11.888 1.00 98.44 92 HIS A C 1
ATOM 750 O O . HIS A 1 92 ? 11.421 3.643 -12.772 1.00 98.44 92 HIS A O 1
ATOM 756 N N . ASP A 1 93 ? 10.693 1.865 -11.598 1.00 98.38 93 ASP A N 1
ATOM 757 C CA . ASP A 1 93 ? 11.522 0.882 -12.300 1.00 98.38 93 ASP A CA 1
ATOM 758 C C . ASP A 1 93 ? 11.183 0.832 -13.798 1.00 98.38 93 ASP A C 1
ATOM 760 O O . ASP A 1 93 ? 12.081 0.807 -14.640 1.00 98.38 93 ASP A O 1
ATOM 764 N N . VAL A 1 94 ? 9.891 0.876 -14.146 1.00 98.44 94 VAL A N 1
ATOM 765 C CA . VAL A 1 94 ? 9.439 0.929 -15.545 1.00 98.44 94 VAL A CA 1
ATOM 766 C C . VAL A 1 94 ? 9.894 2.221 -16.222 1.00 98.44 94 VAL A C 1
ATOM 768 O O . VAL A 1 94 ? 10.435 2.158 -17.323 1.00 98.44 94 VAL A O 1
ATOM 771 N N . CYS A 1 95 ? 9.734 3.380 -15.575 1.00 98.25 95 CYS A N 1
ATOM 772 C CA . CYS A 1 95 ? 10.185 4.652 -16.144 1.00 98.25 95 CYS A CA 1
ATOM 773 C C . CYS A 1 95 ? 11.699 4.670 -16.399 1.00 98.25 95 CYS A C 1
ATOM 775 O O . CYS A 1 95 ? 12.131 5.084 -17.471 1.00 98.25 95 CYS A O 1
ATOM 777 N N . HIS A 1 96 ? 12.507 4.184 -15.454 1.00 97.25 96 HIS A N 1
ATOM 778 C CA . HIS A 1 96 ? 13.956 4.106 -15.645 1.00 97.25 96 HIS A CA 1
ATOM 779 C C . HIS A 1 96 ? 14.343 3.129 -16.755 1.00 97.25 96 HIS A C 1
ATOM 781 O O . HIS A 1 96 ? 15.219 3.436 -17.559 1.00 97.25 96 HIS A O 1
ATOM 787 N N . LEU A 1 97 ? 13.655 1.989 -16.865 1.00 97.88 97 LEU A N 1
ATOM 788 C CA . LEU A 1 97 ? 13.882 1.058 -17.966 1.00 97.88 97 LEU A CA 1
ATOM 789 C C . LEU A 1 97 ? 13.567 1.698 -19.327 1.00 97.88 97 LEU A C 1
ATOM 791 O O . LEU A 1 97 ? 14.320 1.508 -20.282 1.00 97.88 97 LEU A O 1
ATOM 795 N N . GLU A 1 98 ? 12.482 2.468 -19.430 1.00 97.88 98 GLU A N 1
ATOM 796 C CA . GLU A 1 98 ? 12.151 3.212 -20.650 1.00 97.88 98 GLU A CA 1
ATOM 797 C C . GLU A 1 98 ? 13.243 4.234 -21.005 1.00 97.88 98 GLU A C 1
ATOM 799 O O . GLU A 1 98 ? 13.677 4.297 -22.160 1.00 97.88 98 GLU A O 1
ATOM 804 N N . GLU A 1 99 ? 13.734 4.994 -20.022 1.00 97.38 99 GLU A N 1
ATOM 805 C CA . GLU A 1 99 ? 14.835 5.954 -20.190 1.00 97.38 99 GLU A CA 1
ATOM 806 C C . GLU A 1 99 ? 16.137 5.273 -20.646 1.00 97.38 99 GLU A C 1
ATOM 808 O O . GLU A 1 99 ? 16.800 5.750 -21.577 1.00 97.38 99 GLU A O 1
ATOM 813 N N . ASP A 1 100 ? 16.483 4.135 -20.043 1.00 95.06 100 ASP A N 1
ATOM 814 C CA . ASP A 1 100 ? 17.665 3.345 -20.385 1.00 95.06 100 ASP A CA 1
ATOM 815 C C . ASP A 1 100 ? 17.560 2.760 -21.797 1.00 95.06 100 ASP A C 1
ATOM 817 O O . ASP A 1 100 ? 18.511 2.836 -22.580 1.00 95.06 100 ASP A O 1
ATOM 821 N N . MET A 1 101 ? 16.393 2.223 -22.167 1.00 95.75 101 MET A N 1
ATOM 822 C CA . MET A 1 101 ? 16.146 1.701 -23.512 1.00 95.75 101 MET A CA 1
ATOM 823 C C . MET A 1 101 ? 16.250 2.801 -24.571 1.00 95.75 101 MET A C 1
ATOM 825 O O . MET A 1 101 ? 16.878 2.594 -25.613 1.00 95.75 101 MET A O 1
ATOM 829 N N . LEU A 1 102 ? 15.679 3.981 -24.315 1.00 96.56 102 LEU A N 1
ATOM 830 C CA . LEU A 1 102 ? 15.805 5.132 -25.210 1.00 96.56 102 LEU A CA 1
ATOM 831 C C . LEU A 1 102 ? 17.265 5.574 -25.343 1.00 96.56 102 LEU A C 1
ATOM 833 O O . LEU A 1 102 ? 17.750 5.773 -26.458 1.00 96.56 102 LEU A O 1
ATOM 837 N N . SER A 1 103 ? 17.984 5.667 -24.226 1.00 94.19 103 SER A N 1
ATOM 838 C CA . SER A 1 103 ? 19.406 6.024 -24.204 1.00 94.19 103 SER A CA 1
ATOM 839 C C . SER A 1 103 ? 20.255 5.016 -24.980 1.00 94.19 103 SER A C 1
ATOM 841 O O . SER A 1 103 ? 21.119 5.404 -25.770 1.00 94.19 103 SER A O 1
ATOM 843 N N . PHE A 1 104 ? 19.971 3.721 -24.828 1.00 92.81 104 PHE A N 1
ATOM 844 C CA . PHE A 1 104 ? 20.625 2.654 -25.577 1.00 92.81 104 PHE A CA 1
ATOM 845 C C . PHE A 1 104 ? 20.359 2.756 -27.085 1.00 92.81 104 PHE A C 1
ATOM 847 O O . PHE A 1 104 ? 21.294 2.650 -27.881 1.00 92.81 104 PHE A O 1
ATOM 854 N N . LEU A 1 105 ? 19.113 3.011 -27.499 1.00 94.31 105 LEU A N 1
ATOM 855 C CA . LEU A 1 105 ? 18.777 3.197 -28.913 1.00 94.31 105 LEU A CA 1
ATOM 856 C C . LEU A 1 105 ? 19.477 4.426 -29.507 1.00 94.31 105 LEU A C 1
ATOM 858 O O 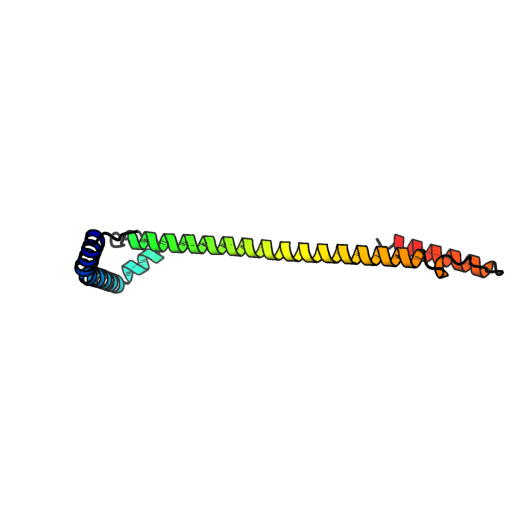. LEU A 1 105 ? 20.017 4.341 -30.609 1.00 94.31 105 LEU A O 1
ATOM 862 N N . LEU A 1 106 ? 19.532 5.541 -28.771 1.00 94.06 106 LEU A N 1
ATOM 863 C CA . LEU A 1 106 ? 20.265 6.742 -29.185 1.00 94.06 106 LEU A CA 1
ATOM 864 C C . LEU A 1 106 ? 21.771 6.476 -29.312 1.00 94.06 106 LEU A C 1
ATOM 866 O O . LEU A 1 106 ? 22.408 6.932 -30.263 1.00 94.06 106 LEU A O 1
ATOM 870 N N . TRP A 1 107 ? 22.348 5.703 -28.391 1.00 91.25 107 TRP A N 1
ATOM 871 C CA . TRP A 1 107 ? 23.743 5.279 -28.479 1.00 91.25 107 TRP A CA 1
ATOM 872 C C . TRP A 1 107 ? 23.998 4.387 -29.704 1.00 91.25 107 TRP A C 1
ATOM 874 O O . TRP A 1 107 ? 24.966 4.618 -30.431 1.00 91.25 107 TRP A O 1
ATOM 884 N N . MET A 1 108 ? 23.111 3.431 -29.994 1.00 87.25 108 MET A N 1
ATOM 885 C CA . MET A 1 108 ? 23.182 2.584 -31.194 1.00 87.25 108 MET A CA 1
ATOM 886 C C . MET A 1 108 ? 23.044 3.386 -32.498 1.00 87.25 108 MET A C 1
ATOM 888 O O . MET A 1 108 ? 23.644 3.033 -33.516 1.00 87.25 108 MET A O 1
ATOM 892 N N . ASP A 1 109 ? 22.263 4.468 -32.479 1.00 91.19 109 ASP A N 1
ATOM 893 C CA . ASP A 1 109 ? 22.090 5.388 -33.608 1.00 91.19 109 ASP A CA 1
ATOM 894 C C . ASP A 1 109 ? 23.296 6.328 -33.802 1.00 91.19 109 ASP A C 1
ATOM 896 O O . ASP A 1 109 ? 23.461 6.916 -34.874 1.00 91.19 109 ASP A O 1
ATOM 900 N N . SER A 1 110 ? 24.176 6.436 -32.798 1.00 92.12 110 SER A N 1
ATOM 901 C CA . SER A 1 110 ? 25.312 7.355 -32.820 1.00 92.12 110 SER A CA 1
ATOM 902 C C . SER A 1 110 ? 26.300 7.056 -33.951 1.00 92.12 110 SER A C 1
ATOM 904 O O . SER A 1 110 ? 26.569 5.908 -34.323 1.00 92.12 110 SER A O 1
ATOM 906 N N . SER A 1 111 ? 26.907 8.119 -34.482 1.00 88.75 111 SER A N 1
ATOM 907 C CA . SER A 1 111 ? 27.903 8.026 -35.554 1.00 88.75 111 SER A CA 1
ATOM 908 C C . SER A 1 111 ? 29.127 7.205 -35.158 1.00 88.75 111 SER A C 1
ATOM 910 O O . SER A 1 111 ? 29.727 6.584 -36.025 1.00 88.75 111 SER A O 1
ATOM 912 N N . THR A 1 112 ? 29.476 7.156 -33.871 1.00 83.12 112 THR A N 1
ATOM 913 C CA . THR A 1 112 ? 30.583 6.344 -33.352 1.00 83.12 112 THR A CA 1
ATOM 914 C C . THR A 1 112 ? 30.316 4.852 -33.522 1.00 83.12 112 THR A C 1
ATOM 916 O O . THR A 1 112 ? 31.190 4.132 -33.994 1.00 83.12 112 THR A O 1
ATOM 919 N N . VAL A 1 113 ? 29.112 4.390 -33.171 1.00 77.56 113 VAL A N 1
ATOM 920 C CA . VAL A 1 113 ? 28.727 2.974 -33.297 1.00 77.56 113 VAL A CA 1
ATOM 921 C C . VAL A 1 113 ? 28.481 2.605 -34.760 1.00 77.56 113 VAL A C 1
ATOM 923 O O . VAL A 1 113 ? 28.854 1.521 -35.201 1.00 77.56 113 VAL A O 1
ATOM 926 N N . ARG A 1 114 ? 27.898 3.522 -35.542 1.00 79.38 114 ARG A N 1
ATOM 927 C CA . ARG A 1 114 ? 27.646 3.327 -36.979 1.00 79.38 114 ARG A CA 1
ATOM 928 C C . ARG A 1 114 ? 28.866 3.517 -37.871 1.00 79.38 114 ARG A C 1
ATOM 930 O O . ARG A 1 114 ? 28.803 3.172 -39.053 1.00 79.38 114 ARG A O 1
ATOM 937 N N . ALA A 1 115 ? 29.951 4.095 -37.361 1.00 78.75 115 ALA A N 1
ATOM 938 C CA . ALA A 1 115 ? 31.150 4.324 -38.146 1.00 78.75 115 ALA A CA 1
ATOM 939 C C . ALA A 1 115 ? 31.680 2.989 -38.669 1.00 78.75 115 ALA A C 1
ATOM 941 O O . ALA A 1 115 ? 31.923 2.047 -37.916 1.00 78.75 115 ALA A O 1
ATOM 942 N N . GLN A 1 116 ? 31.889 2.914 -39.983 1.00 71.00 116 GLN A N 1
ATOM 943 C CA . GLN A 1 116 ? 32.510 1.747 -40.587 1.00 71.00 116 GLN A CA 1
ATOM 944 C C . GLN A 1 116 ? 33.921 1.604 -40.007 1.00 71.00 116 GLN A C 1
ATOM 946 O O . GLN A 1 116 ? 34.766 2.485 -40.195 1.00 71.00 116 GLN A O 1
ATOM 951 N N . VAL A 1 117 ? 34.172 0.508 -39.290 1.00 69.00 117 VAL A N 1
ATOM 952 C CA . VAL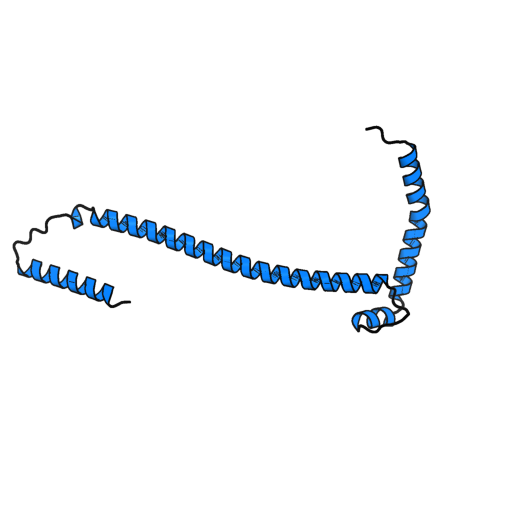 A 1 117 ? 35.477 0.240 -38.685 1.00 69.00 117 VAL A CA 1
ATOM 953 C C . VAL A 1 117 ? 36.481 -0.022 -39.810 1.00 69.00 117 VAL A C 1
ATOM 955 O O . VAL A 1 117 ? 36.593 -1.128 -40.332 1.00 69.00 117 VAL A O 1
ATOM 958 N N . LYS A 1 118 ? 37.205 1.020 -40.227 1.00 67.50 118 LYS A N 1
ATOM 959 C CA . LYS A 1 118 ? 38.297 0.909 -41.198 1.00 67.50 118 LYS A CA 1
ATOM 960 C C . LYS A 1 118 ? 39.558 0.442 -40.473 1.00 67.50 118 LYS A C 1
ATOM 962 O O . LYS A 1 118 ? 40.426 1.253 -40.167 1.00 67.50 118 LYS A O 1
ATOM 967 N N . THR A 1 119 ? 39.665 -0.856 -40.186 1.00 65.00 119 THR A N 1
ATOM 968 C CA . THR A 1 119 ? 40.963 -1.459 -39.838 1.00 65.00 119 THR A CA 1
ATOM 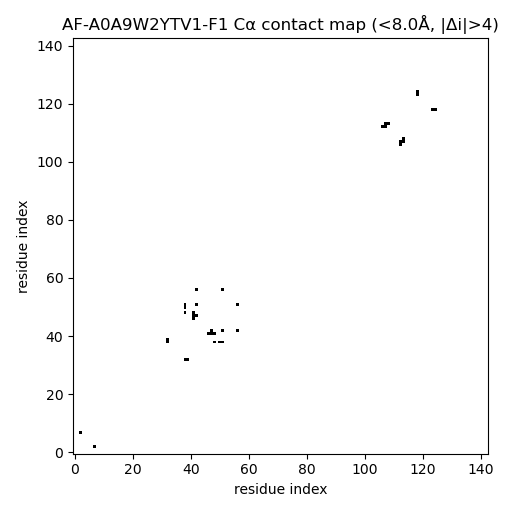969 C C . THR A 1 119 ? 41.589 -2.000 -41.123 1.00 65.00 119 THR A C 1
ATOM 971 O O . THR A 1 119 ? 40.948 -2.732 -41.871 1.00 65.00 119 THR A O 1
ATOM 974 N N . GLN A 1 120 ? 42.832 -1.610 -41.422 1.00 65.62 120 GLN A N 1
ATOM 975 C CA . GLN A 1 120 ? 43.643 -2.311 -42.433 1.00 65.62 120 GLN A CA 1
ATOM 976 C C . GLN A 1 120 ? 44.365 -3.527 -41.837 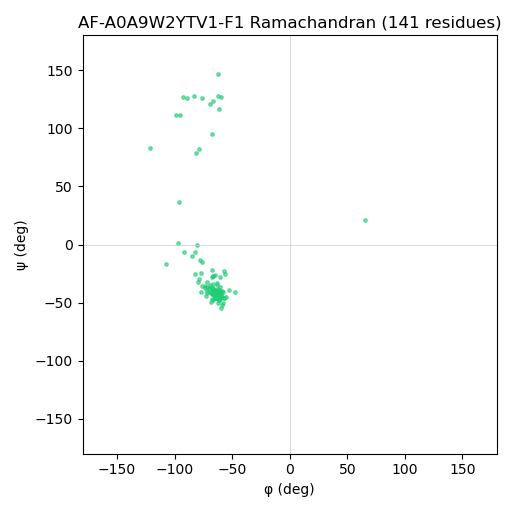1.00 65.62 120 GLN A C 1
ATOM 978 O O . GLN A 1 120 ? 44.933 -4.331 -42.568 1.00 65.62 120 GLN A O 1
ATOM 983 N N . ASP A 1 121 ? 44.328 -3.659 -40.511 1.00 72.19 121 ASP A N 1
ATOM 984 C CA . ASP A 1 121 ? 44.977 -4.724 -39.766 1.00 72.19 121 ASP A CA 1
ATOM 985 C C . ASP A 1 121 ? 43.954 -5.831 -39.424 1.00 72.19 121 ASP A C 1
ATOM 987 O O . ASP A 1 121 ? 43.030 -5.585 -38.627 1.00 72.19 121 ASP A O 1
ATOM 991 N N . PRO A 1 122 ? 44.073 -7.030 -40.030 1.00 77.50 122 PRO A N 1
ATOM 992 C CA . PRO A 1 122 ? 43.167 -8.148 -39.787 1.00 77.50 122 PRO A CA 1
ATOM 993 C C . PRO A 1 122 ? 43.247 -8.683 -38.349 1.00 77.50 122 PRO A C 1
ATOM 995 O O . PRO A 1 122 ? 42.238 -9.179 -37.841 1.00 77.50 122 PRO A O 1
ATOM 998 N N . ASP A 1 123 ? 44.379 -8.525 -37.655 1.00 80.06 123 ASP A N 1
ATOM 999 C CA . ASP A 1 123 ? 44.532 -8.982 -36.269 1.00 80.06 123 ASP A CA 1
ATOM 1000 C C . ASP A 1 123 ? 43.738 -8.107 -35.294 1.00 80.06 123 ASP A C 1
ATOM 1002 O O . ASP A 1 123 ? 43.195 -8.599 -34.298 1.00 80.06 123 ASP A O 1
ATOM 1006 N N . VAL A 1 124 ? 43.608 -6.810 -35.593 1.00 75.38 124 VAL A N 1
ATOM 1007 C CA . VAL A 1 124 ? 42.777 -5.879 -34.813 1.00 75.38 124 VAL A CA 1
ATOM 1008 C C . VAL A 1 124 ? 41.294 -6.219 -34.970 1.00 75.38 124 VAL A C 1
ATOM 1010 O O . VAL A 1 124 ? 40.573 -6.261 -33.973 1.00 75.38 124 VAL A O 1
ATOM 1013 N N . MET A 1 125 ? 40.848 -6.547 -36.186 1.00 75.56 125 MET A N 1
ATOM 1014 C CA . MET A 1 125 ? 39.481 -7.014 -36.461 1.00 75.56 125 MET A CA 1
ATOM 1015 C C . MET A 1 125 ? 39.165 -8.318 -35.717 1.00 75.56 125 MET A C 1
ATOM 1017 O O . MET A 1 125 ? 38.145 -8.412 -35.034 1.00 75.56 125 MET A O 1
ATOM 1021 N N . LEU A 1 126 ? 40.064 -9.305 -35.778 1.00 80.31 126 LEU A N 1
ATOM 1022 C CA . LEU A 1 126 ? 39.915 -10.584 -35.073 1.00 80.31 126 LEU A CA 1
ATOM 1023 C C . LEU A 1 126 ? 39.847 -10.408 -33.551 1.00 80.31 126 LEU A C 1
ATOM 1025 O O . LEU A 1 126 ? 39.012 -11.032 -32.892 1.00 80.31 126 LEU A O 1
ATOM 1029 N N . LYS A 1 127 ? 40.689 -9.536 -32.983 1.00 80.94 127 LYS A N 1
ATOM 1030 C CA . LYS A 1 127 ? 40.635 -9.192 -31.554 1.00 80.94 127 LYS A CA 1
ATOM 1031 C C . LYS A 1 127 ? 39.335 -8.483 -31.188 1.00 80.94 127 LYS A C 1
ATOM 1033 O O . LYS A 1 127 ? 38.751 -8.813 -30.159 1.00 80.94 127 LYS A O 1
ATOM 1038 N N . HIS A 1 128 ? 38.861 -7.563 -32.028 1.00 75.31 128 HIS A N 1
ATOM 1039 C CA . HIS A 1 128 ? 37.615 -6.837 -31.793 1.00 75.31 128 HIS A CA 1
ATOM 1040 C C . HIS A 1 128 ? 36.399 -7.777 -31.808 1.00 75.31 128 HIS A C 1
ATOM 1042 O O . HIS A 1 128 ? 35.608 -7.766 -30.868 1.00 75.31 128 HIS A O 1
ATOM 1048 N N . PHE A 1 129 ? 36.302 -8.678 -32.792 1.00 82.06 129 PHE A N 1
ATOM 1049 C CA . PHE A 1 129 ? 35.236 -9.685 -32.845 1.00 82.06 129 PHE A CA 1
ATOM 1050 C C . PHE A 1 129 ? 35.263 -10.646 -31.656 1.00 82.06 129 PHE A C 1
ATOM 1052 O O . PHE A 1 129 ? 34.216 -10.921 -31.071 1.00 82.06 129 PHE A O 1
ATOM 1059 N N . ARG A 1 130 ? 36.450 -11.123 -31.256 1.00 85.25 130 ARG A N 1
ATOM 1060 C CA . ARG A 1 130 ? 36.589 -11.970 -30.061 1.00 85.25 130 ARG A CA 1
ATOM 1061 C C . ARG A 1 130 ? 36.156 -11.243 -28.795 1.00 85.25 130 ARG A C 1
ATOM 1063 O O . ARG A 1 130 ? 35.508 -11.853 -27.953 1.00 85.25 130 ARG A O 1
ATOM 1070 N N . HIS A 1 131 ? 36.489 -9.960 -28.667 1.00 82.12 131 HIS A N 1
ATOM 1071 C CA . HIS A 1 131 ? 36.087 -9.151 -27.520 1.00 82.12 131 HIS A CA 1
ATOM 1072 C C . HIS A 1 131 ? 34.564 -8.968 -27.460 1.00 82.12 131 HIS A C 1
ATOM 1074 O O . HIS A 1 131 ? 33.965 -9.185 -26.411 1.00 82.12 131 HIS A O 1
ATOM 1080 N N . ILE A 1 132 ? 33.927 -8.664 -28.597 1.00 80.38 132 ILE A N 1
ATOM 1081 C CA . ILE A 1 132 ? 32.464 -8.560 -28.691 1.00 80.38 132 ILE A CA 1
ATOM 1082 C C . ILE A 1 132 ? 31.797 -9.900 -28.341 1.00 80.38 132 ILE A C 1
ATOM 1084 O O . ILE A 1 132 ? 30.878 -9.922 -27.527 1.00 80.38 132 ILE A O 1
ATOM 1088 N N . GLN A 1 133 ? 32.274 -11.025 -28.890 1.00 84.44 133 GLN A N 1
ATOM 1089 C CA . GLN A 1 133 ? 31.738 -12.355 -28.566 1.00 84.44 133 GLN A CA 1
ATOM 1090 C C . GLN A 1 133 ? 31.866 -12.698 -27.078 1.00 84.44 133 GLN A C 1
ATOM 1092 O O . GLN A 1 133 ? 30.916 -13.212 -26.494 1.00 84.44 133 GLN A O 1
ATOM 1097 N N . LEU A 1 134 ? 33.013 -12.406 -26.460 1.00 86.81 134 LEU A N 1
ATOM 1098 C CA . LEU A 1 134 ? 33.236 -12.643 -25.031 1.00 86.81 134 LEU A CA 1
ATOM 1099 C C . LEU A 1 134 ? 32.283 -11.824 -24.161 1.00 86.81 134 LEU A C 1
ATOM 1101 O O . LEU A 1 134 ? 31.698 -12.371 -23.231 1.00 86.81 134 LEU A O 1
ATOM 1105 N N . ASN A 1 135 ? 32.085 -10.546 -24.485 1.00 77.44 135 ASN A N 1
ATOM 1106 C CA . ASN A 1 135 ? 31.171 -9.689 -23.733 1.00 77.44 135 ASN A CA 1
ATOM 1107 C C . ASN A 1 135 ? 29.714 -10.147 -23.881 1.00 77.44 135 ASN A C 1
ATOM 1109 O O . ASN A 1 135 ? 28.981 -10.170 -22.897 1.00 77.44 135 ASN A O 1
ATOM 1113 N N . LEU A 1 136 ? 29.305 -10.577 -25.079 1.00 74.81 136 LEU A N 1
ATOM 1114 C CA . LEU A 1 136 ? 27.967 -11.131 -25.306 1.00 74.81 136 LEU A CA 1
ATOM 1115 C C . LEU A 1 136 ? 27.747 -12.451 -24.551 1.00 74.81 136 LEU A C 1
ATOM 1117 O O . LEU A 1 136 ? 26.679 -12.654 -23.984 1.00 74.81 136 LEU A O 1
ATOM 1121 N N . LEU A 1 137 ? 28.753 -13.329 -24.497 1.00 81.31 137 LEU A N 1
ATOM 1122 C CA . LEU A 1 137 ? 28.676 -14.582 -23.737 1.00 81.31 137 LEU A CA 1
ATOM 1123 C C . LEU A 1 137 ? 28.666 -14.345 -22.222 1.00 81.31 137 LEU A C 1
ATOM 1125 O O . LEU A 1 137 ? 27.948 -15.040 -21.511 1.00 81.31 137 LEU A O 1
ATOM 1129 N N . LEU A 1 138 ? 29.415 -13.356 -21.727 1.00 81.44 138 LEU A N 1
ATOM 1130 C CA . LEU A 1 138 ? 29.394 -12.964 -20.313 1.00 81.44 138 LEU A CA 1
ATOM 1131 C C . LEU A 1 138 ? 28.046 -12.367 -19.903 1.00 81.44 138 LEU A C 1
ATOM 1133 O O . LEU A 1 138 ? 27.550 -12.675 -18.825 1.00 81.44 138 LEU A O 1
ATOM 1137 N N . LEU A 1 139 ? 27.433 -11.556 -20.767 1.00 72.75 139 LEU A N 1
ATOM 1138 C CA . LEU A 1 139 ? 26.087 -11.026 -20.541 1.00 72.75 139 LEU A CA 1
ATOM 1139 C C . LEU A 1 139 ? 25.020 -12.131 -20.573 1.00 72.75 139 LEU A C 1
ATOM 1141 O O . LEU A 1 139 ? 24.095 -12.099 -19.771 1.00 72.75 139 LEU A O 1
ATOM 1145 N N . ALA A 1 140 ? 25.161 -13.128 -21.451 1.00 72.25 140 ALA A N 1
ATOM 1146 C CA . ALA A 1 140 ? 24.225 -14.251 -21.548 1.00 72.25 140 ALA A CA 1
ATOM 1147 C C . ALA A 1 140 ? 24.400 -15.310 -20.440 1.00 72.25 140 ALA A C 1
ATOM 1149 O O . ALA A 1 140 ? 23.459 -16.043 -20.147 1.00 72.25 140 ALA A O 1
ATOM 1150 N N . GLY A 1 141 ? 25.595 -15.417 -19.851 1.00 64.94 141 GLY A N 1
ATOM 1151 C CA . GLY A 1 141 ? 25.919 -16.372 -18.785 1.00 64.94 141 GLY A CA 1
ATOM 1152 C C . GLY A 1 141 ? 25.717 -15.848 -17.359 1.00 64.94 141 GLY A C 1
ATOM 1153 O O . GLY A 1 141 ? 25.859 -16.625 -16.422 1.00 64.94 141 GLY A O 1
ATOM 1154 N N . ASN A 1 142 ? 25.399 -14.561 -17.190 1.00 50.84 142 ASN A N 1
ATOM 1155 C CA . ASN A 1 142 ? 25.056 -13.937 -15.905 1.00 50.84 142 ASN A CA 1
ATOM 1156 C C . ASN A 1 142 ? 23.529 -13.858 -15.682 1.00 50.84 142 ASN A C 1
ATOM 1158 O O . ASN A 1 142 ? 23.032 -12.882 -15.117 1.00 50.84 142 ASN A O 1
ATOM 1162 N N . ILE A 1 143 ? 22.798 -14.884 -16.130 1.00 46.16 143 ILE A N 1
ATOM 1163 C CA . ILE A 1 143 ? 21.411 -15.171 -15.726 1.00 46.16 143 ILE A CA 1
ATOM 1164 C C . ILE A 1 143 ? 21.436 -16.352 -14.759 1.00 46.16 143 ILE A C 1
ATOM 1166 O O . ILE A 1 143 ? 22.092 -17.362 -15.103 1.00 46.16 143 ILE A O 1
#

Mean predicted aligned error: 16.49 Å

Radius of gyration: 40.16 Å; Cα contacts (8 Å, |Δi|>4): 19; chains: 1; bounding box: 90×48×87 Å

pLDDT: mean 77.33, std 16.32, range [44.5, 98.69]

Organism: Biomphalaria glabrata (NCBI:txid6526)

Solvent-accessible surface area (backbone atoms only — not comparable to full-atom values): 8256 Å² total; per-residue (Å²): 136,83,82,57,71,66,58,58,53,50,52,51,52,55,51,66,70,40,45,69,54,50,53,51,52,50,49,52,49,51,52,59,54,68,74,33,66,67,58,56,52,29,59,81,66,72,47,92,52,92,83,53,56,68,68,57,56,51,52,53,51,50,52,53,53,53,51,55,49,52,52,54,52,52,53,50,49,51,54,52,51,52,53,50,51,53,50,54,51,52,52,51,52,50,52,52,49,53,53,49,51,51,51,5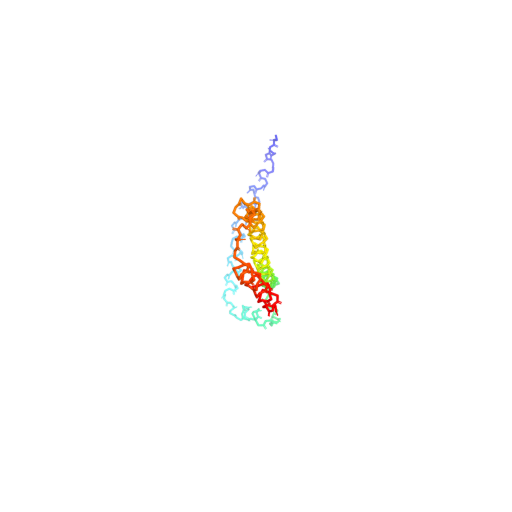0,51,53,51,62,68,28,67,78,67,62,47,78,83,83,69,92,48,67,68,59,52,54,51,49,53,52,51,53,51,50,54,53,50,52,64,68,65,73,113

Foldseek 3Di:
DDDDPVVVVVVVCVCVVCVVVVVVVVVVVVVVVVVCPPLVVCLVVVHPDPPHDPVVNVVVVVVVVVVVVVVVVVVVVVVVVVVVVVVVVVVVVVVVVVVVVVVVVVVCVDCVVVPDPPDPDVVVVVVVVVVVVVVVVVVVVPD

Sequence (143 aa):
MLESPAITHFMRRFFLSNGENVESDIEARALYLSQRPLVFDSVYRGQDVPAQSKIHKDCVSAKHKSWSWIQTVNECLGIHSENTANYHQFYHDVCHLEEDMLSFLLWMDSSTVRAQVKTQDPDVMLKHFRHIQLNLLLLAGNI

Secondary structure (DSSP, 8-state):
----HHHHHHHHHHHHHHHHHHHHHHHHHHHHHHT-HHHHHHHHTT---TTS-HHHHHHHHHHHHHHHHHHHHHHHHHHHHHHHHHHHHHHHHHHHHHHHHHHHHHHHHSHHHHS----S-HHHHHHHHHHHHHHHHHHHH--